Protein AF-A0A5Q6PJW7-F1 (afdb_monomer_lite)

Structure (mmCIF, N/CA/C/O backbone):
data_AF-A0A5Q6PJW7-F1
#
_entry.id   AF-A0A5Q6PJW7-F1
#
loop_
_atom_site.group_PDB
_atom_site.id
_atom_site.type_symbol
_atom_site.label_atom_id
_atom_site.label_alt_id
_atom_site.label_comp_id
_atom_site.label_asym_id
_atom_site.label_entity_id
_atom_site.label_seq_id
_atom_site.pdbx_PDB_ins_code
_atom_site.Cartn_x
_atom_site.Cartn_y
_atom_site.Cartn_z
_atom_site.occupancy
_atom_site.B_iso_or_equiv
_atom_site.auth_seq_id
_atom_site.auth_comp_id
_atom_site.auth_asym_id
_atom_site.auth_atom_id
_atom_site.pdbx_PDB_model_num
ATOM 1 N N . MET A 1 1 ? 9.408 11.521 -2.397 1.00 51.22 1 MET A N 1
ATOM 2 C CA . MET A 1 1 ? 8.981 10.361 -1.590 1.00 51.22 1 MET A CA 1
ATOM 3 C C . MET A 1 1 ? 7.458 10.344 -1.612 1.00 51.22 1 MET A C 1
ATOM 5 O O . MET A 1 1 ? 6.865 11.344 -1.226 1.00 51.22 1 MET A O 1
ATOM 9 N N . ASN A 1 2 ? 6.838 9.322 -2.211 1.00 62.38 2 ASN A N 1
ATOM 10 C CA . ASN A 1 2 ? 5.378 9.214 -2.329 1.00 62.38 2 ASN A CA 1
ATOM 11 C C . ASN A 1 2 ? 4.834 8.654 -1.010 1.00 62.38 2 ASN A C 1
ATOM 13 O O . ASN A 1 2 ? 5.138 7.521 -0.662 1.00 62.38 2 ASN A O 1
ATOM 17 N N . ASP A 1 3 ? 4.045 9.429 -0.268 1.00 85.19 3 ASP A N 1
ATOM 18 C CA . ASP A 1 3 ? 3.490 8.956 1.003 1.00 85.19 3 ASP A CA 1
ATOM 19 C C . ASP A 1 3 ? 2.225 8.112 0.761 1.00 85.19 3 ASP A C 1
ATOM 21 O O . ASP A 1 3 ? 1.102 8.625 0.678 1.00 85.19 3 ASP A O 1
ATOM 25 N N . TYR A 1 4 ? 2.413 6.801 0.589 1.00 93.50 4 TYR A N 1
ATOM 26 C CA . TYR A 1 4 ? 1.317 5.842 0.424 1.00 93.50 4 TYR A CA 1
ATOM 27 C C . TYR A 1 4 ? 0.428 5.745 1.670 1.00 93.50 4 TYR A C 1
ATOM 29 O O . TYR A 1 4 ? -0.784 5.571 1.534 1.00 93.50 4 TYR A O 1
ATOM 37 N N . LEU A 1 5 ? 0.973 5.958 2.874 1.00 93.81 5 LEU A N 1
ATOM 38 C CA . LEU A 1 5 ? 0.203 5.890 4.119 1.00 93.81 5 LEU A CA 1
ATOM 39 C C . LEU A 1 5 ? -0.884 6.970 4.155 1.00 93.81 5 LEU A C 1
ATOM 41 O O . LEU A 1 5 ? -2.037 6.689 4.485 1.00 93.81 5 LEU A O 1
ATOM 45 N N . MET A 1 6 ? -0.559 8.196 3.742 1.00 92.00 6 MET A N 1
ATOM 46 C CA . MET A 1 6 ? -1.542 9.285 3.675 1.00 92.00 6 MET A CA 1
ATOM 47 C C . MET A 1 6 ? -2.656 9.025 2.651 1.00 92.00 6 MET A C 1
ATOM 49 O O . MET A 1 6 ? -3.795 9.452 2.859 1.00 92.00 6 MET A O 1
ATOM 53 N N . LYS A 1 7 ? -2.365 8.295 1.566 1.00 93.25 7 LYS A N 1
ATOM 54 C CA . LYS A 1 7 ? -3.386 7.854 0.602 1.00 93.25 7 LYS A CA 1
ATOM 55 C C . LYS A 1 7 ? -4.271 6.766 1.214 1.00 93.25 7 LYS A C 1
ATOM 57 O O . LYS A 1 7 ? -5.493 6.890 1.173 1.00 93.25 7 LYS A O 1
ATOM 62 N N . PHE A 1 8 ? -3.671 5.758 1.842 1.00 95.44 8 PHE A N 1
ATOM 63 C CA . PHE A 1 8 ? -4.365 4.620 2.452 1.00 95.44 8 PHE A CA 1
ATOM 64 C C . PHE A 1 8 ? -5.212 4.987 3.677 1.00 95.44 8 PHE A C 1
ATOM 66 O O . PHE A 1 8 ? -6.247 4.368 3.914 1.00 95.44 8 PHE A O 1
ATOM 73 N N . ARG A 1 9 ? -4.885 6.069 4.398 1.00 93.31 9 ARG A N 1
ATOM 74 C CA . ARG A 1 9 ? -5.734 6.634 5.470 1.00 93.31 9 ARG A CA 1
ATOM 75 C C . ARG A 1 9 ? -7.138 7.054 5.025 1.00 93.31 9 ARG A C 1
ATOM 77 O O . ARG A 1 9 ? -8.030 7.204 5.863 1.00 93.31 9 ARG A O 1
ATOM 84 N N . ARG A 1 10 ? -7.355 7.236 3.719 1.00 91.06 10 ARG A N 1
ATOM 85 C CA . ARG A 1 10 ? -8.681 7.514 3.148 1.00 91.06 10 ARG A CA 1
ATOM 86 C C . ARG A 1 10 ? -9.579 6.278 3.141 1.00 91.06 10 ARG A C 1
ATOM 88 O O . ARG A 1 10 ? -10.794 6.439 3.223 1.00 91.06 10 ARG A O 1
ATOM 95 N N . ALA A 1 11 ? -9.006 5.075 3.096 1.00 93.00 11 ALA A N 1
ATOM 96 C CA . ALA A 1 11 ? -9.766 3.839 3.191 1.00 93.00 11 ALA A CA 1
ATOM 97 C C . ALA A 1 11 ? -10.379 3.699 4.594 1.00 93.00 11 ALA A C 1
ATOM 99 O O . ALA A 1 11 ? -9.702 3.867 5.619 1.00 93.00 11 ALA A O 1
ATOM 100 N N . LYS A 1 12 ? -11.685 3.419 4.625 1.00 89.12 12 LYS A N 1
ATOM 101 C CA . LYS A 1 12 ? -12.471 3.200 5.851 1.00 89.12 12 LYS A CA 1
ATOM 102 C C . LYS A 1 12 ? -12.782 1.727 6.109 1.00 89.12 12 LYS A C 1
ATOM 104 O O . LYS A 1 12 ? -13.115 1.387 7.233 1.00 89.12 12 LYS A O 1
ATOM 109 N N . GLN A 1 13 ? -12.664 0.895 5.082 1.00 92.31 13 GLN A N 1
ATOM 110 C CA . GLN A 1 13 ? -12.899 -0.545 5.113 1.00 92.31 13 GLN A CA 1
ATOM 111 C C . GLN A 1 13 ? -11.653 -1.262 4.595 1.00 92.31 13 GLN A C 1
ATOM 113 O O . GLN A 1 13 ? -10.950 -0.712 3.738 1.00 92.31 13 GLN A O 1
ATOM 118 N N . GLU A 1 14 ? -11.410 -2.472 5.092 1.00 93.19 14 GLU A N 1
ATOM 119 C CA . GLU A 1 14 ? -10.269 -3.308 4.699 1.00 93.19 14 GLU A CA 1
ATOM 120 C C . GLU A 1 14 ? -10.329 -3.661 3.206 1.00 93.19 14 GLU A C 1
ATOM 122 O O . GLU A 1 14 ? -9.385 -3.347 2.490 1.00 93.19 14 GLU A O 1
ATOM 127 N N . ASP A 1 15 ? -11.481 -4.097 2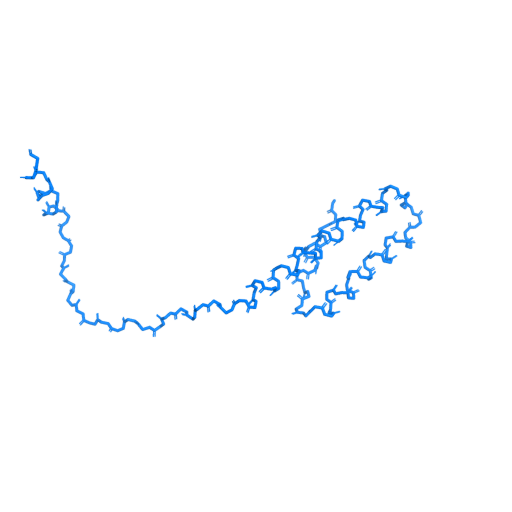.682 1.00 95.00 15 ASP A N 1
ATOM 128 C CA . ASP A 1 15 ? -11.674 -4.385 1.247 1.00 95.00 15 ASP A CA 1
ATOM 129 C C . ASP A 1 15 ? -11.324 -3.197 0.332 1.00 95.00 15 ASP A C 1
ATOM 131 O O . ASP A 1 15 ? -10.864 -3.349 -0.801 1.00 95.00 15 ASP A O 1
ATOM 135 N N . THR A 1 16 ? -11.586 -1.971 0.800 1.00 95.62 16 THR A N 1
ATOM 136 C CA . THR A 1 16 ? -11.240 -0.759 0.043 1.00 95.62 16 THR A CA 1
ATOM 137 C C . THR A 1 16 ? -9.739 -0.516 0.079 1.00 95.62 16 THR A C 1
ATOM 139 O O . THR A 1 16 ? -9.157 -0.108 -0.923 1.00 95.62 16 THR A O 1
ATOM 142 N N . LEU A 1 17 ? -9.114 -0.749 1.233 1.00 96.50 17 LEU A N 1
ATOM 143 C CA . LEU A 1 17 ? -7.677 -0.625 1.402 1.00 96.50 17 LEU A CA 1
ATOM 144 C C . LEU A 1 17 ? -6.929 -1.642 0.528 1.00 96.50 17 LEU A C 1
ATOM 146 O O . LEU A 1 17 ? -5.982 -1.247 -0.145 1.00 96.50 17 LEU A O 1
ATOM 150 N N . GLU A 1 18 ? -7.385 -2.893 0.475 1.00 96.81 18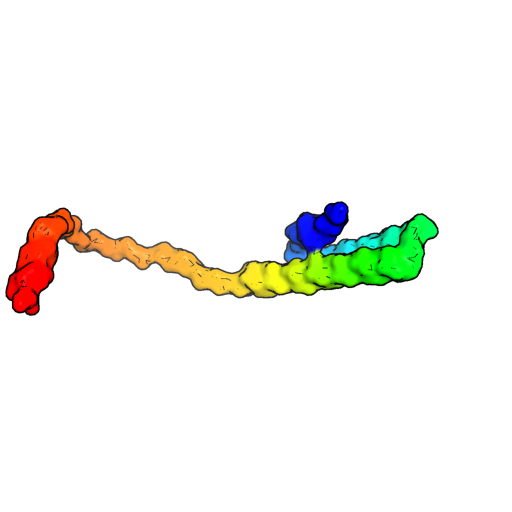 GLU A N 1
ATOM 151 C CA . GLU A 1 18 ? -6.806 -3.944 -0.374 1.00 96.81 18 GLU A CA 1
ATOM 152 C C . GLU A 1 18 ? -6.810 -3.542 -1.852 1.00 96.81 18 GLU A C 1
ATOM 154 O O . GLU A 1 18 ? -5.754 -3.490 -2.479 1.00 96.81 18 GLU A O 1
ATOM 159 N N . LYS A 1 19 ? -7.959 -3.104 -2.382 1.00 97.38 19 LYS A N 1
ATOM 160 C CA . LYS A 1 19 ? -8.059 -2.623 -3.773 1.00 97.38 19 LYS A CA 1
ATOM 161 C C . LYS A 1 19 ? -7.149 -1.427 -4.061 1.00 97.38 19 LYS A C 1
ATOM 163 O O . LYS A 1 19 ? -6.6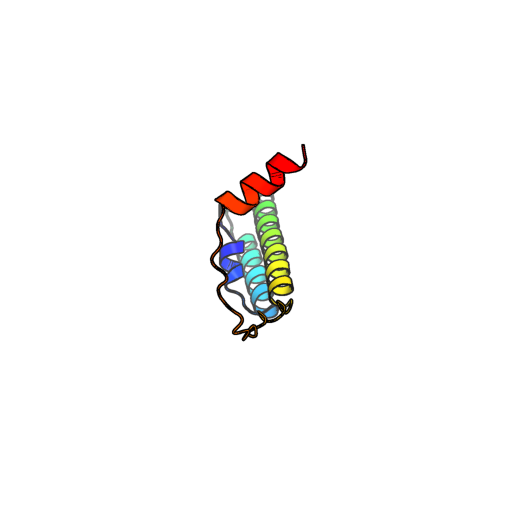26 -1.286 -5.165 1.00 97.38 19 LYS A O 1
ATOM 168 N N . MET A 1 20 ? -6.969 -0.533 -3.085 1.00 96.81 20 MET A N 1
ATOM 169 C CA . MET A 1 20 ? -6.053 0.604 -3.225 1.00 96.81 20 MET A CA 1
ATOM 170 C C . MET A 1 20 ? -4.585 0.167 -3.263 1.00 96.81 20 MET A C 1
ATOM 172 O O . MET A 1 20 ? -3.789 0.812 -3.946 1.00 96.81 20 MET A O 1
ATOM 176 N N . VAL A 1 21 ? -4.224 -0.886 -2.529 1.00 97.06 21 VAL A N 1
ATOM 177 C CA . VAL A 1 21 ? -2.873 -1.459 -2.514 1.00 97.06 21 VAL A CA 1
ATOM 178 C C . VAL A 1 21 ? -2.587 -2.193 -3.816 1.00 97.06 21 VAL A C 1
ATOM 180 O O . VAL A 1 21 ? -1.566 -1.912 -4.438 1.00 97.06 21 VAL A O 1
ATOM 183 N N . GLU A 1 22 ? -3.505 -3.047 -4.274 1.00 96.81 22 GLU A N 1
ATOM 184 C CA . GLU A 1 22 ? -3.397 -3.741 -5.564 1.00 96.81 22 GLU A CA 1
ATOM 185 C C . GLU A 1 22 ? -3.198 -2.744 -6.710 1.00 96.81 22 GLU A C 1
ATOM 187 O O . GLU A 1 22 ? -2.207 -2.819 -7.433 1.00 96.81 22 GLU A O 1
ATOM 192 N N . GLY A 1 23 ? -4.055 -1.720 -6.795 1.00 96.19 23 GLY A N 1
ATOM 193 C CA . GLY A 1 23 ? -3.928 -0.684 -7.821 1.00 96.19 23 GLY A CA 1
ATOM 194 C C . GLY A 1 23 ? -2.630 0.128 -7.724 1.00 96.19 23 GLY A C 1
ATOM 195 O O . GLY A 1 23 ? -2.126 0.606 -8.739 1.00 96.19 23 GLY A O 1
ATOM 196 N N . ALA A 1 24 ? -2.059 0.286 -6.526 1.00 94.88 24 ALA A N 1
ATOM 197 C CA . ALA A 1 24 ? -0.762 0.937 -6.358 1.00 94.88 24 ALA A CA 1
ATOM 198 C C . ALA A 1 24 ? 0.393 0.048 -6.842 1.00 94.88 24 ALA A C 1
ATOM 200 O O . ALA A 1 24 ? 1.312 0.558 -7.480 1.00 94.88 24 ALA A O 1
ATOM 201 N N . ILE A 1 25 ? 0.343 -1.258 -6.567 1.00 95.12 25 ILE A N 1
ATOM 202 C CA . ILE A 1 25 ? 1.345 -2.230 -7.023 1.00 95.12 25 ILE A CA 1
ATOM 203 C C . ILE A 1 25 ? 1.297 -2.363 -8.548 1.00 95.12 25 ILE A C 1
ATOM 205 O O . ILE A 1 25 ? 2.339 -2.297 -9.199 1.00 95.12 25 ILE A O 1
ATOM 209 N N . ASP A 1 26 ? 0.107 -2.486 -9.130 1.00 95.31 26 ASP A N 1
ATOM 210 C CA . ASP A 1 26 ? -0.054 -2.595 -10.582 1.00 95.31 26 ASP A CA 1
ATOM 211 C C . ASP A 1 26 ? 0.452 -1.334 -11.291 1.00 95.31 26 ASP A C 1
ATOM 213 O O . ASP A 1 26 ? 1.226 -1.427 -12.241 1.00 95.31 26 ASP A O 1
ATOM 217 N N . ALA A 1 27 ? 0.167 -0.145 -10.746 1.00 92.94 27 ALA A N 1
ATOM 218 C CA . ALA A 1 27 ? 0.713 1.106 -11.271 1.00 92.94 27 ALA A CA 1
ATOM 219 C C . ALA A 1 27 ? 2.253 1.170 -11.226 1.00 92.94 27 ALA A C 1
ATOM 221 O O . ALA A 1 27 ? 2.861 1.828 -12.069 1.00 92.94 27 ALA A O 1
ATOM 222 N N . VAL A 1 28 ? 2.901 0.516 -10.255 1.00 92.19 28 VAL A N 1
ATOM 223 C CA . VAL A 1 28 ? 4.371 0.421 -10.182 1.00 92.19 28 VAL A CA 1
ATOM 224 C C . VAL A 1 28 ? 4.911 -0.573 -11.208 1.00 92.19 28 VAL A C 1
ATOM 226 O O . VAL A 1 28 ? 5.940 -0.299 -11.832 1.00 92.19 28 VAL A O 1
ATOM 229 N N . LYS A 1 29 ? 4.220 -1.700 -11.412 1.00 89.88 29 LYS A N 1
ATOM 230 C CA . LYS A 1 29 ? 4.588 -2.727 -12.398 1.00 89.88 29 LYS A CA 1
ATOM 231 C C . LYS A 1 29 ? 4.476 -2.215 -13.831 1.00 89.88 29 LYS A C 1
ATOM 233 O O . LYS A 1 29 ? 5.399 -2.436 -14.618 1.00 89.88 29 LYS A O 1
ATOM 238 N N . ASP A 1 30 ? 3.402 -1.490 -14.129 1.00 91.88 30 ASP A N 1
ATOM 239 C CA . ASP A 1 30 ? 3.125 -0.910 -15.448 1.00 91.88 30 ASP A CA 1
ATOM 240 C C . ASP A 1 30 ? 4.026 0.293 -15.765 1.00 91.88 30 ASP A C 1
ATOM 242 O O . ASP A 1 30 ? 4.104 0.751 -16.905 1.00 91.88 30 ASP A O 1
ATOM 246 N N . HIS A 1 31 ? 4.750 0.814 -14.772 1.00 90.75 31 HIS A N 1
ATOM 247 C CA . HIS A 1 31 ? 5.644 1.942 -14.970 1.00 90.75 31 HIS A CA 1
ATOM 248 C C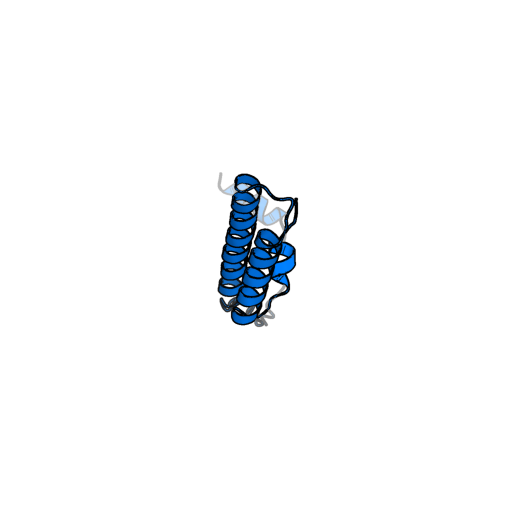 . HIS A 1 31 ? 6.936 1.508 -15.684 1.00 90.75 31 HIS A C 1
ATOM 250 O O . HIS A 1 31 ? 7.879 0.974 -15.082 1.00 90.75 31 HIS A O 1
ATOM 256 N N . GLU A 1 32 ? 7.007 1.792 -16.986 1.00 87.75 32 GLU A N 1
ATOM 257 C CA . GLU A 1 32 ? 8.113 1.409 -17.880 1.00 87.75 32 GLU A CA 1
ATOM 258 C C . GLU A 1 32 ? 9.491 1.922 -17.422 1.00 87.75 32 GLU A C 1
ATOM 260 O O . GLU A 1 32 ? 10.506 1.279 -17.674 1.00 87.75 32 GLU A O 1
ATOM 265 N N . ASN A 1 33 ? 9.539 3.040 -16.687 1.00 86.25 33 ASN A N 1
ATOM 266 C CA . ASN A 1 33 ? 10.798 3.680 -16.282 1.00 86.25 33 ASN A CA 1
ATOM 267 C C . ASN A 1 33 ? 11.382 3.183 -14.951 1.00 86.25 33 ASN A C 1
ATOM 269 O O . ASN A 1 33 ? 12.455 3.640 -14.558 1.00 86.25 33 ASN A O 1
ATOM 273 N N . PHE A 1 34 ? 10.688 2.316 -14.210 1.00 86.62 34 PHE A N 1
ATOM 274 C CA . PHE A 1 34 ? 11.255 1.781 -12.972 1.00 86.62 34 PHE A CA 1
ATOM 275 C C . PHE A 1 34 ? 12.070 0.524 -13.257 1.00 86.62 34 PHE A C 1
ATOM 277 O O . PHE A 1 34 ? 11.535 -0.467 -13.747 1.00 86.62 34 PHE A O 1
ATOM 284 N N . ASP A 1 35 ? 13.356 0.550 -12.902 1.00 91.81 35 ASP A N 1
ATOM 285 C CA . ASP A 1 35 ? 14.169 -0.662 -12.847 1.00 91.81 35 ASP A CA 1
ATOM 286 C C . ASP A 1 35 ? 13.657 -1.618 -11.755 1.00 91.81 35 ASP A C 1
ATOM 288 O O . ASP A 1 35 ? 12.920 -1.224 -10.846 1.00 91.81 35 ASP A O 1
ATOM 292 N N . SER A 1 36 ? 14.068 -2.885 -11.814 1.00 87.81 36 SER A N 1
ATOM 293 C CA . SER A 1 36 ? 13.612 -3.919 -10.878 1.00 87.81 36 SER A CA 1
ATOM 294 C C . SER A 1 36 ? 13.907 -3.597 -9.407 1.00 87.81 36 SER A C 1
ATOM 296 O O . SER A 1 36 ? 13.107 -3.931 -8.538 1.00 87.81 36 SER A O 1
ATOM 298 N N . GLY A 1 37 ? 15.026 -2.933 -9.103 1.00 92.88 37 GLY A N 1
ATOM 299 C CA . GLY A 1 37 ? 15.389 -2.553 -7.735 1.00 92.88 37 GLY A CA 1
ATOM 300 C C . GLY A 1 37 ? 14.614 -1.338 -7.220 1.00 92.88 37 GLY A C 1
ATOM 301 O O . GLY A 1 37 ? 14.336 -1.235 -6.024 1.00 92.88 37 GLY A O 1
ATOM 302 N N . SER A 1 38 ? 14.260 -0.413 -8.107 1.00 92.06 38 SER A N 1
ATOM 303 C CA . SER A 1 38 ? 13.372 0.711 -7.817 1.00 92.06 38 SER A CA 1
ATOM 304 C C . SER A 1 38 ? 11.937 0.228 -7.605 1.00 92.06 38 SER A C 1
ATOM 306 O O . SER A 1 38 ? 11.329 0.607 -6.607 1.00 92.06 38 SER A O 1
ATOM 308 N N . ARG A 1 39 ? 11.431 -0.680 -8.455 1.00 91.50 39 ARG A N 1
ATOM 309 C CA . ARG A 1 39 ? 10.112 -1.320 -8.277 1.00 91.50 39 ARG A CA 1
ATOM 310 C C . ARG A 1 39 ? 10.007 -2.01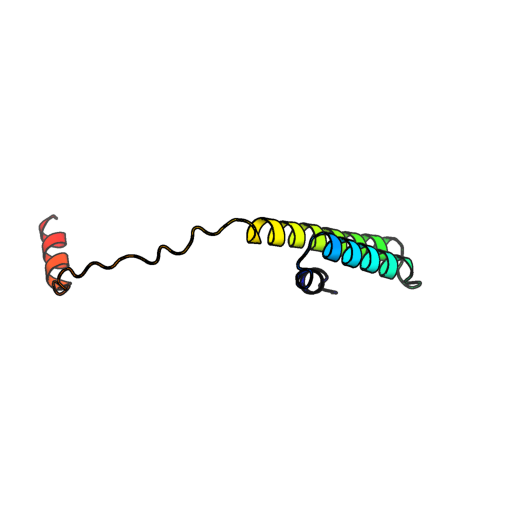4 -6.926 1.00 91.50 39 ARG A C 1
ATOM 312 O O . ARG A 1 39 ? 9.130 -1.672 -6.144 1.00 91.50 39 ARG A O 1
ATOM 319 N N . PHE A 1 40 ? 10.971 -2.881 -6.612 1.00 93.56 40 PHE A N 1
ATOM 320 C CA . PHE A 1 40 ? 11.005 -3.607 -5.344 1.00 93.56 40 PHE A CA 1
ATOM 321 C C . PHE A 1 40 ? 10.975 -2.675 -4.122 1.00 93.56 40 PHE A C 1
ATOM 323 O O . PHE A 1 40 ? 10.239 -2.912 -3.169 1.00 93.56 40 PHE A O 1
ATOM 330 N N . ARG A 1 41 ? 11.738 -1.573 -4.146 1.00 93.75 41 ARG A N 1
ATOM 331 C CA . ARG A 1 41 ? 11.728 -0.592 -3.048 1.00 93.75 41 ARG A CA 1
ATOM 332 C C . ARG A 1 41 ? 10.377 0.100 -2.893 1.00 93.75 41 ARG A C 1
ATOM 334 O O . ARG A 1 41 ? 9.933 0.296 -1.767 1.00 93.75 41 ARG A O 1
ATOM 341 N N . ILE A 1 42 ? 9.732 0.458 -3.999 1.00 94.19 42 ILE A N 1
ATOM 342 C CA . ILE A 1 42 ? 8.422 1.114 -3.965 1.00 94.19 42 ILE A CA 1
ATOM 343 C C . ILE A 1 42 ? 7.338 0.130 -3.499 1.00 94.19 42 ILE A C 1
ATOM 345 O O . ILE A 1 42 ? 6.488 0.510 -2.700 1.00 94.19 42 ILE A O 1
ATOM 349 N N . GLU A 1 43 ? 7.384 -1.129 -3.939 1.00 95.00 43 GLU A N 1
ATOM 350 C CA . GLU A 1 43 ? 6.482 -2.189 -3.465 1.00 95.00 43 GLU A CA 1
ATOM 351 C C . GLU A 1 43 ? 6.611 -2.393 -1.947 1.00 95.00 43 GLU A C 1
ATOM 353 O O . GLU A 1 43 ? 5.603 -2.373 -1.245 1.00 95.00 43 GLU A O 1
ATOM 358 N N . LEU A 1 44 ? 7.836 -2.441 -1.408 1.00 95.38 44 LEU A N 1
ATOM 359 C CA . LEU A 1 44 ? 8.062 -2.489 0.043 1.00 95.38 44 LEU A CA 1
ATOM 360 C C . LEU A 1 44 ? 7.490 -1.269 0.784 1.00 95.38 44 LEU A C 1
ATOM 362 O O . LEU A 1 44 ? 6.972 -1.398 1.895 1.00 95.38 44 LEU A O 1
ATOM 366 N N . GLU A 1 45 ? 7.585 -0.070 0.202 1.00 95.38 45 GLU A N 1
ATOM 367 C CA . GLU A 1 45 ? 6.974 1.135 0.779 1.00 95.38 45 GLU A CA 1
ATOM 368 C C . GLU A 1 45 ? 5.440 1.035 0.807 1.00 95.38 45 GLU A C 1
ATOM 370 O O . GLU A 1 45 ? 4.819 1.431 1.799 1.00 95.38 45 GLU A O 1
ATOM 375 N N . ILE A 1 46 ? 4.836 0.481 -0.248 1.00 96.69 46 ILE A N 1
ATOM 376 C CA . ILE A 1 46 ? 3.393 0.227 -0.340 1.00 96.69 46 ILE A CA 1
ATOM 377 C C . ILE A 1 46 ? 2.960 -0.789 0.725 1.00 96.69 46 ILE A C 1
ATOM 379 O O . ILE A 1 46 ? 2.046 -0.498 1.499 1.00 96.69 46 ILE A O 1
ATOM 383 N N . GLU A 1 47 ? 3.639 -1.932 0.827 1.00 95.88 47 GLU A N 1
ATOM 384 C CA . GLU A 1 47 ? 3.343 -2.972 1.822 1.00 95.88 47 GLU A CA 1
ATOM 385 C C . GLU A 1 47 ? 3.503 -2.451 3.257 1.00 95.88 47 GLU A C 1
ATOM 387 O O . GLU A 1 47 ? 2.642 -2.670 4.112 1.00 95.88 47 GLU A O 1
ATOM 392 N N . SER A 1 48 ? 4.562 -1.678 3.524 1.00 96.31 48 SER A N 1
ATOM 393 C CA . SER A 1 48 ? 4.772 -1.050 4.834 1.00 96.31 48 SER A CA 1
ATOM 394 C C . SER A 1 48 ? 3.646 -0.076 5.196 1.00 96.31 48 SER A C 1
ATOM 396 O O . SER A 1 48 ? 3.224 -0.001 6.353 1.00 96.31 48 SER A O 1
ATOM 398 N N . ALA A 1 49 ? 3.152 0.693 4.223 1.00 96.12 49 ALA A N 1
ATOM 399 C CA . ALA A 1 49 ? 2.033 1.605 4.428 1.00 96.12 49 ALA A CA 1
ATOM 400 C C . ALA A 1 49 ? 0.706 0.859 4.645 1.00 96.12 49 ALA A C 1
ATOM 402 O O . ALA A 1 49 ? -0.104 1.302 5.462 1.00 96.12 49 ALA A O 1
ATOM 403 N N . TYR A 1 50 ? 0.499 -0.263 3.952 1.00 97.00 50 TYR A N 1
ATOM 404 C CA . TYR A 1 50 ? -0.663 -1.134 4.127 1.00 97.00 50 TYR A CA 1
ATOM 405 C C . TYR A 1 50 ? -0.733 -1.708 5.547 1.00 97.00 50 TYR A C 1
ATOM 407 O O . TYR A 1 50 ? -1.728 -1.492 6.237 1.00 97.00 50 TYR A O 1
ATOM 415 N N . ASP A 1 51 ? 0.350 -2.322 6.033 1.00 95.75 51 ASP A N 1
ATOM 416 C CA . ASP A 1 51 ? 0.427 -2.881 7.392 1.00 95.75 51 ASP A CA 1
ATOM 417 C C . ASP A 1 51 ? 0.181 -1.812 8.471 1.00 95.75 51 ASP A C 1
ATOM 419 O O . ASP A 1 51 ? -0.602 -2.004 9.405 1.00 95.75 51 ASP A O 1
ATOM 423 N N . LYS A 1 52 ? 0.782 -0.625 8.314 1.00 94.69 52 LYS A N 1
ATOM 424 C CA . LYS A 1 52 ? 0.520 0.507 9.216 1.00 94.69 52 LYS A CA 1
ATOM 425 C C . LYS A 1 52 ? -0.952 0.903 9.211 1.00 94.69 52 LYS A C 1
ATOM 427 O O . LYS A 1 52 ? -1.504 1.175 10.276 1.00 94.69 52 LYS A O 1
ATOM 432 N N . ARG A 1 53 ? -1.596 0.937 8.041 1.00 94.19 53 ARG A N 1
ATOM 433 C CA . ARG A 1 53 ? -3.005 1.317 7.952 1.00 94.19 53 ARG A CA 1
ATOM 434 C C . ARG A 1 53 ? -3.928 0.257 8.551 1.00 94.19 53 ARG A C 1
ATOM 436 O O . ARG A 1 53 ? -4.858 0.640 9.255 1.00 94.19 53 ARG A O 1
ATOM 443 N N . LEU A 1 54 ? -3.653 -1.031 8.342 1.00 94.50 54 LEU A N 1
ATOM 444 C CA . LEU A 1 54 ? -4.379 -2.121 9.002 1.00 94.50 54 LEU A CA 1
ATOM 445 C C . LEU A 1 54 ? -4.292 -2.005 10.525 1.00 94.50 54 LEU A C 1
ATOM 447 O O . LEU A 1 54 ? -5.308 -2.076 11.209 1.00 94.50 54 LEU A O 1
ATOM 451 N N . LYS A 1 55 ? -3.101 -1.723 11.066 1.00 93.31 55 LYS A N 1
ATOM 452 C CA . LYS A 1 55 ? -2.923 -1.479 12.507 1.00 93.31 55 LYS A CA 1
ATOM 453 C C . LYS A 1 55 ? -3.729 -0.278 12.994 1.00 93.31 55 LYS A C 1
ATOM 455 O O . LYS A 1 55 ? -4.372 -0.366 14.034 1.00 93.31 55 LYS A O 1
ATOM 460 N N . GLU A 1 56 ? -3.736 0.832 12.253 1.00 91.38 56 GLU A N 1
ATOM 461 C CA . GLU A 1 56 ? -4.571 1.996 12.584 1.00 91.38 56 GLU A CA 1
ATOM 462 C C . GLU A 1 56 ? -6.075 1.664 12.561 1.00 91.38 56 GLU A C 1
ATOM 464 O O . GLU A 1 56 ? -6.818 2.175 13.395 1.00 91.38 56 GLU A O 1
ATOM 469 N N . MET A 1 57 ? -6.534 0.829 11.620 1.00 90.06 57 MET A N 1
ATOM 470 C CA . MET A 1 57 ? -7.929 0.375 11.543 1.00 90.06 57 MET A CA 1
ATOM 471 C C . MET A 1 57 ? -8.287 -0.547 12.714 1.00 90.06 57 MET A C 1
ATOM 473 O O . MET A 1 57 ? -9.301 -0.326 13.370 1.00 90.06 57 MET A O 1
ATOM 477 N N . ALA A 1 58 ? -7.424 -1.513 13.030 1.00 89.31 58 ALA A N 1
ATOM 478 C CA . ALA A 1 58 ? -7.600 -2.415 14.162 1.00 89.31 58 ALA A CA 1
ATOM 479 C C . ALA A 1 58 ? -7.630 -1.656 15.498 1.00 89.31 58 ALA A C 1
ATOM 481 O O . ALA A 1 58 ? -8.490 -1.920 16.332 1.00 89.31 58 ALA A O 1
ATOM 482 N N . LEU A 1 59 ? -6.743 -0.669 15.681 1.00 86.19 59 LEU A N 1
ATOM 483 C CA . LEU A 1 59 ? -6.706 0.182 16.876 1.00 86.19 59 LEU A CA 1
ATOM 484 C C . LEU A 1 59 ? -7.892 1.152 16.953 1.00 86.19 59 LEU A C 1
ATOM 486 O O . LEU A 1 59 ? -8.348 1.453 18.048 1.00 86.19 59 LEU A O 1
ATOM 490 N N . GLY A 1 60 ? -8.403 1.634 15.817 1.00 69.69 60 GLY A N 1
ATOM 491 C CA . GLY A 1 60 ? -9.606 2.473 15.766 1.00 69.69 60 GLY A CA 1
ATOM 492 C C . GLY A 1 60 ? -10.902 1.718 16.080 1.00 69.69 60 GLY A C 1
ATOM 493 O O . GLY A 1 60 ? -11.874 2.342 16.493 1.00 69.69 60 GLY A O 1
ATOM 494 N N . ASN A 1 61 ? -10.896 0.392 15.913 1.00 57.31 61 ASN A N 1
ATOM 495 C CA . ASN A 1 61 ? -11.980 -0.513 16.303 1.00 57.31 61 ASN A CA 1
ATOM 496 C C . ASN A 1 61 ? -11.845 -1.025 17.747 1.00 57.31 61 ASN A C 1
ATOM 498 O O . ASN A 1 61 ? -12.725 -1.742 18.221 1.00 57.31 61 ASN A O 1
ATOM 502 N N . VAL A 1 62 ? -10.767 -0.674 18.458 1.00 51.16 62 VAL A N 1
ATOM 503 C CA . VAL A 1 62 ? -10.731 -0.833 19.912 1.00 51.16 62 VAL A CA 1
ATOM 504 C C . VAL A 1 62 ? -11.692 0.211 20.455 1.00 51.16 62 VAL A C 1
ATOM 506 O O . VAL A 1 62 ? -11.400 1.404 20.383 1.00 51.16 62 VAL A O 1
ATOM 509 N N . GLU A 1 63 ? -12.848 -0.235 20.949 1.00 48.66 63 GLU A N 1
ATOM 510 C CA . GLU A 1 63 ? -13.743 0.581 21.764 1.00 48.66 63 GLU A CA 1
ATOM 511 C C . GLU A 1 63 ? -12.887 1.282 22.824 1.00 48.66 63 GLU A C 1
ATOM 513 O O . GLU A 1 63 ? -12.444 0.682 23.805 1.00 48.66 63 GLU A O 1
ATOM 518 N N . LEU A 1 64 ? -12.584 2.562 22.594 1.00 48.53 64 LEU A N 1
ATOM 519 C CA . LEU A 1 64 ? -12.146 3.430 23.669 1.00 48.53 64 LEU A CA 1
ATOM 520 C C . LEU A 1 64 ? -13.254 3.315 24.717 1.00 48.53 64 LEU A C 1
ATOM 522 O O . LEU A 1 64 ? -14.411 3.534 24.345 1.00 48.53 64 LEU A O 1
ATOM 526 N N . PRO A 1 65 ? -12.953 2.944 25.977 1.00 49.28 65 PRO A N 1
ATOM 527 C CA . PRO A 1 65 ? -13.974 2.975 27.010 1.00 49.28 65 PRO A CA 1
ATOM 528 C C . PRO A 1 65 ? -14.612 4.357 26.943 1.00 49.28 65 PRO A C 1
ATOM 530 O O . PRO A 1 65 ? -13.886 5.359 26.913 1.00 49.28 65 PRO A O 1
ATOM 533 N N . GLU A 1 66 ? -15.942 4.393 26.805 1.00 53.62 66 GLU A N 1
ATOM 534 C CA . GLU A 1 66 ? -16.678 5.647 26.692 1.00 53.62 66 GLU A CA 1
ATOM 535 C C . GLU A 1 66 ? -16.144 6.613 27.756 1.00 53.62 66 GLU A C 1
ATOM 537 O O . GLU A 1 66 ? -15.954 6.194 28.907 1.00 53.62 66 GLU A O 1
ATOM 542 N N . PRO A 1 67 ? -15.847 7.881 27.414 1.00 53.00 67 PRO A N 1
ATOM 543 C CA . PRO A 1 67 ? -15.480 8.844 28.433 1.00 53.00 67 PRO A CA 1
ATOM 544 C C . PRO A 1 67 ? -16.643 8.872 29.416 1.00 53.00 67 PRO A C 1
ATOM 546 O O . PRO A 1 67 ? -17.750 9.261 29.048 1.00 53.00 67 PRO A O 1
ATOM 549 N N . SER A 1 68 ? -16.410 8.388 30.636 1.00 55.72 68 SER A N 1
ATOM 550 C CA . SER A 1 68 ? -17.429 8.249 31.667 1.00 55.72 68 SER A CA 1
ATOM 551 C C . SER A 1 68 ? -18.036 9.621 31.948 1.00 55.72 68 SER A C 1
ATOM 553 O O . SER A 1 68 ? -17.525 10.398 32.756 1.00 55.72 68 SER A O 1
ATOM 555 N N . SER A 1 69 ? -19.126 9.933 31.254 1.00 58.78 69 SER A N 1
ATOM 556 C CA . SER A 1 69 ? -19.941 11.119 31.452 1.00 58.78 69 SER A CA 1
ATOM 557 C C . SER A 1 69 ? -20.832 10.899 32.668 1.00 58.78 69 SER A C 1
ATOM 559 O O . SER A 1 69 ? -22.050 10.864 32.557 1.00 58.78 69 SER A O 1
ATOM 561 N N . THR A 1 70 ? -20.218 10.769 33.840 1.00 55.22 70 THR A N 1
ATOM 562 C CA . THR A 1 70 ? -20.854 11.072 35.123 1.00 55.22 70 THR A CA 1
ATOM 563 C C . THR A 1 70 ? -19.778 11.296 36.176 1.00 55.22 70 THR A C 1
ATOM 565 O O . THR A 1 70 ? -19.219 10.351 36.723 1.00 55.22 70 THR A O 1
ATOM 568 N N . CYS A 1 71 ? -19.573 12.555 36.545 1.00 47.50 71 CYS A N 1
ATOM 569 C CA . CYS A 1 71 ? -19.419 12.886 37.954 1.00 47.50 71 CYS A CA 1
ATOM 570 C C . CYS A 1 71 ? -20.260 14.132 38.233 1.00 47.50 71 CYS A C 1
ATOM 572 O O . CYS A 1 71 ? -19.766 15.253 38.309 1.00 47.50 71 CYS A O 1
ATOM 574 N N . ALA A 1 72 ? -21.572 13.923 38.345 1.00 59.94 72 ALA A N 1
ATOM 575 C CA . ALA A 1 72 ? -22.365 14.778 39.205 1.00 59.94 72 ALA A CA 1
ATOM 576 C C . ALA A 1 72 ? -21.920 14.476 40.640 1.00 59.94 72 ALA A C 1
ATOM 578 O O . ALA A 1 72 ? -22.235 13.422 41.187 1.00 59.94 72 ALA A O 1
ATOM 579 N N . SER A 1 73 ? -21.151 15.383 41.231 1.00 50.00 73 SER A N 1
ATOM 580 C CA . SER A 1 73 ? -20.966 15.422 42.674 1.00 50.00 73 SER A CA 1
ATOM 581 C C . SER A 1 73 ? -20.835 16.878 43.097 1.00 50.00 73 SER A C 1
ATOM 583 O O . SER A 1 73 ? -19.741 17.429 43.189 1.00 50.00 73 SER A O 1
ATOM 585 N N . GLU A 1 74 ? -21.982 17.506 43.358 1.00 57.84 74 GLU A N 1
ATOM 586 C CA . GLU A 1 74 ? -22.060 18.660 44.248 1.00 57.84 74 GLU A CA 1
ATOM 587 C C . GLU A 1 74 ? -21.518 18.241 45.621 1.00 57.84 74 GLU A C 1
ATOM 589 O O . GLU A 1 74 ? -22.235 17.678 46.444 1.00 57.84 74 GLU A O 1
ATOM 594 N N . LYS A 1 75 ? -20.233 18.481 45.878 1.00 55.28 75 LYS A N 1
ATOM 595 C CA . LYS A 1 75 ? -19.700 18.591 47.237 1.00 55.28 75 LYS A CA 1
ATOM 596 C C . LYS A 1 75 ? -18.683 19.717 47.264 1.00 55.28 75 LYS A C 1
ATOM 598 O O . LYS A 1 75 ? -17.583 19.583 46.747 1.00 55.28 75 LYS A O 1
ATOM 603 N N . SER A 1 76 ? -19.138 20.824 47.842 1.00 59.50 76 SER A N 1
ATOM 604 C CA . SER A 1 76 ? -18.377 21.819 48.592 1.00 59.50 76 SER A CA 1
ATOM 605 C C . SER A 1 76 ? -16.971 22.115 48.071 1.00 59.50 76 SER A C 1
ATOM 607 O O . SER A 1 76 ? -16.018 21.404 48.376 1.00 59.50 76 SER A O 1
ATOM 609 N N . GLN A 1 77 ? -16.834 23.237 47.360 1.00 53.62 77 GLN A N 1
ATOM 610 C CA . GLN A 1 77 ? -15.554 23.923 47.197 1.00 53.62 77 GLN A CA 1
ATOM 611 C C . GLN A 1 77 ? -15.031 24.342 48.579 1.00 53.62 77 GLN A C 1
ATOM 613 O O . GLN A 1 77 ? -15.247 25.467 49.032 1.00 53.62 77 GLN A O 1
ATOM 618 N N . GLU A 1 78 ? -14.347 23.440 49.273 1.00 60.66 78 GLU A N 1
ATOM 619 C CA . GLU A 1 78 ? -13.447 23.836 50.342 1.00 60.66 78 GLU A CA 1
ATOM 620 C C . GLU A 1 78 ? -12.247 24.495 49.656 1.00 60.66 78 GLU A C 1
ATOM 622 O O . GLU A 1 78 ? -11.523 23.872 48.877 1.00 60.66 78 GLU A O 1
ATOM 627 N N . LYS A 1 79 ? -12.139 25.816 49.827 1.00 62.38 79 LYS A N 1
ATOM 628 C CA . LYS A 1 79 ? -11.108 26.649 49.206 1.00 62.38 79 LYS A CA 1
ATOM 629 C C . LYS A 1 79 ? -9.732 26.046 49.483 1.00 62.38 79 LYS A C 1
ATOM 631 O O . LYS A 1 79 ? -9.308 25.960 50.631 1.00 62.38 79 LYS A O 1
ATOM 636 N N . TYR A 1 80 ? -9.044 25.666 48.414 1.00 65.19 80 TYR A N 1
ATOM 637 C CA . TYR A 1 80 ? -7.640 25.288 48.441 1.00 65.19 80 TYR A CA 1
ATOM 638 C C . TYR A 1 80 ? -6.811 26.460 48.991 1.00 65.19 80 TYR A C 1
ATOM 640 O O . TYR A 1 80 ? -6.721 27.503 48.342 1.00 65.19 80 TYR A O 1
ATOM 648 N N . ASP A 1 81 ? -6.241 26.295 50.187 1.00 71.06 81 ASP A N 1
ATOM 649 C CA . ASP A 1 81 ? -5.271 27.226 50.769 1.00 71.06 81 ASP A CA 1
ATOM 650 C C . ASP A 1 81 ? -3.869 26.585 50.744 1.00 71.06 81 ASP A C 1
ATOM 652 O O . ASP A 1 81 ? -3.538 25.763 51.613 1.00 71.06 81 ASP A O 1
ATOM 656 N N . PRO A 1 82 ? -3.040 26.915 49.736 1.00 64.12 82 PRO A N 1
ATOM 657 C CA . PRO A 1 82 ? -1.720 26.318 49.565 1.00 64.12 82 PRO A CA 1
ATOM 658 C C . PRO A 1 82 ? -0.762 26.630 50.721 1.00 64.12 82 PRO A C 1
ATOM 660 O O . PRO A 1 82 ? 0.165 25.855 50.966 1.00 64.12 82 PRO A O 1
ATOM 663 N N . GLU A 1 83 ? -0.981 27.713 51.473 1.00 71.19 83 GLU A N 1
ATOM 664 C CA . GLU A 1 83 ? -0.111 28.060 52.600 1.00 71.19 83 GLU A CA 1
ATOM 665 C C . GLU A 1 83 ? -0.270 27.084 53.770 1.00 71.19 83 GLU A C 1
ATOM 667 O O . GLU A 1 83 ? 0.686 26.827 54.511 1.00 71.19 83 GLU A O 1
ATOM 672 N N . LYS A 1 84 ? -1.461 26.495 53.926 1.00 70.00 84 LYS A N 1
ATOM 673 C CA . LYS A 1 84 ? -1.752 25.554 55.010 1.00 70.00 84 LYS A CA 1
ATOM 674 C C . LYS A 1 84 ? -1.071 24.198 54.790 1.00 70.00 84 LYS A C 1
ATOM 676 O O . LYS A 1 84 ? -0.465 23.672 55.722 1.00 70.00 84 LYS A O 1
ATOM 681 N N . MET A 1 85 ? -1.081 23.676 53.558 1.00 68.56 85 MET A N 1
ATOM 682 C CA . MET A 1 85 ? -0.374 22.430 53.214 1.00 68.56 85 MET A CA 1
ATOM 683 C C . MET A 1 85 ? 1.145 22.562 53.355 1.00 68.56 85 MET A C 1
ATOM 685 O O . MET A 1 85 ? 1.798 21.633 53.832 1.00 68.56 85 MET A O 1
ATOM 689 N N . LEU A 1 86 ? 1.714 23.711 52.970 1.00 71.25 86 LEU A N 1
ATOM 690 C CA . LEU A 1 86 ? 3.156 23.933 53.074 1.00 71.25 86 LEU A CA 1
ATOM 691 C C . LEU A 1 86 ? 3.616 23.913 54.541 1.00 71.25 86 LEU A C 1
ATOM 693 O O . LEU A 1 86 ? 4.626 23.292 54.872 1.00 71.25 86 LEU A O 1
ATOM 697 N N . LYS A 1 87 ? 2.840 24.539 55.434 1.00 74.06 87 LYS A N 1
ATOM 698 C CA . LYS A 1 87 ? 3.125 24.550 56.876 1.00 74.06 87 LYS A CA 1
ATOM 699 C C . LYS A 1 87 ? 3.039 23.155 57.494 1.00 74.06 87 LYS A C 1
ATOM 701 O O . LYS A 1 87 ? 3.908 22.795 58.284 1.00 74.06 87 LYS A O 1
ATOM 706 N N . GLU A 1 88 ? 2.050 22.346 57.116 1.00 72.38 88 GLU A N 1
ATOM 707 C CA . GLU A 1 88 ? 1.930 20.969 57.618 1.00 72.38 88 GLU A CA 1
ATOM 708 C C . GLU A 1 88 ? 3.047 20.039 57.124 1.00 72.38 88 GLU A C 1
ATOM 710 O O . GLU A 1 88 ? 3.467 19.153 57.868 1.00 72.38 88 GLU A O 1
ATOM 715 N N . GLN A 1 89 ? 3.551 20.234 55.901 1.00 66.62 89 GLN A N 1
ATOM 716 C CA . GLN A 1 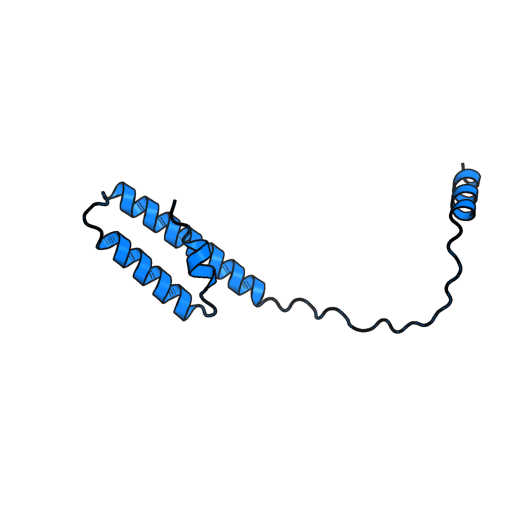89 ? 4.680 19.462 55.362 1.00 66.62 89 GLN A CA 1
ATOM 717 C C . GLN A 1 89 ? 5.992 19.801 56.082 1.00 66.62 89 GLN A C 1
ATOM 719 O O . GLN A 1 89 ? 6.754 18.903 56.428 1.00 66.62 89 GLN A O 1
ATOM 724 N N . LEU A 1 90 ? 6.231 21.085 56.368 1.00 63.34 90 LEU A N 1
ATOM 725 C CA . LEU A 1 90 ? 7.446 21.539 57.052 1.00 63.34 90 LEU A CA 1
ATOM 726 C C . LEU A 1 90 ? 7.465 21.206 58.548 1.00 63.34 90 LEU A C 1
ATOM 728 O O . LEU A 1 90 ? 8.537 21.089 59.124 1.00 63.34 90 LEU A O 1
ATOM 732 N N . SER A 1 91 ? 6.299 21.016 59.168 1.00 60.75 91 SER A N 1
ATOM 733 C CA . SER A 1 91 ? 6.191 20.669 60.595 1.00 60.75 91 SER A CA 1
ATOM 734 C C . SER A 1 91 ? 6.445 19.183 60.893 1.00 60.75 91 SER A C 1
ATOM 736 O O . SER A 1 91 ? 6.421 18.781 62.053 1.00 60.75 91 SER A O 1
ATOM 738 N N . LYS A 1 92 ? 6.613 18.350 59.856 1.00 63.62 92 LYS A N 1
ATOM 739 C CA . LYS A 1 92 ? 6.887 16.906 59.968 1.00 63.62 92 LYS A CA 1
ATOM 740 C C . LYS A 1 92 ? 8.367 16.547 59.751 1.00 63.62 92 LYS A C 1
ATOM 742 O O . LYS A 1 92 ? 8.689 15.359 59.765 1.00 63.62 92 LYS A O 1
ATOM 747 N N . LEU A 1 93 ? 9.226 17.546 59.533 1.00 49.03 93 LEU A N 1
ATOM 748 C CA . LEU A 1 93 ? 10.691 17.448 59.514 1.00 49.03 93 LEU A CA 1
ATOM 749 C C . LEU A 1 93 ? 11.255 17.882 60.869 1.00 49.03 93 LEU A C 1
ATOM 751 O O . LEU A 1 93 ? 12.254 17.262 61.292 1.00 49.03 93 LEU A O 1
#

InterPro domains:
  IPR036666 HHA superfamily [G3DSA:1.20.1280.40] (1-65)
  IPR036666 HHA superfamily [SSF68989] (2-58)

Sequence (93 aa):
MNDYLMKFRRAKQEDTLEKMVEGAIDAVKDHENFDSGSRFRIELEIESAYDKRLKEMALGNVELPEPSSTCASEKSQEKYDPEKMLKEQLSKL

Foldseek 3Di:
DDQLLVVLLVDLDLVVSVVSLVVQLVVLVPPPPDDPVNSVVSNVSSVVSSVVSVVVNVVVPPPPPPPPPDDPDPDDPPDDDVVVVVVVVVVVD

Secondary structure (DSSP, 8-state):
---HHHHHTT--SHHHHHHHHHHHHHHHHS-TT--HHHHHHHHHHHHHHHHHHHHHHHHHTS-------------------HHHHHHHHHTT-

pLDDT: mean 80.26, std 17.16, range [47.5, 97.38]

Organism: Vibrio cholerae (NCBI:txid666)

Radius of gyration: 27.23 Å; chains: 1; bounding box: 38×32×78 Å